Protein AF-A0A7S2G375-F1 (afdb_monomer_lite)

Se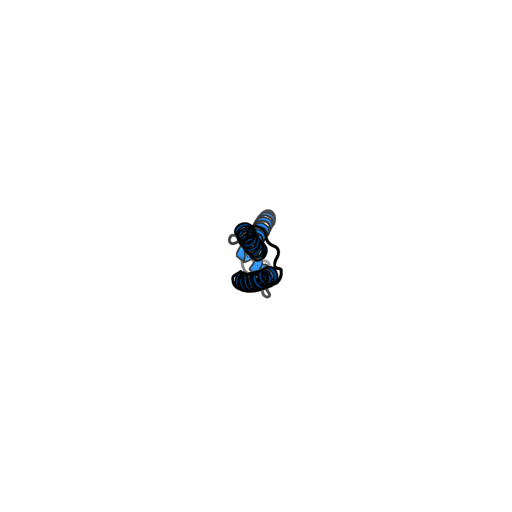quence (113 aa):
ANLIGYVGMSVAAICFTAKMINDFAVKEGDKDLKKIMYNILYAIGILAVAIPEGLPLALTISLAFSSNKLSAHSNLVKTLASCETMGSATTICTDKTGTLTANRMTVRGAYVA

InterPro domains:
  IPR001757 P-type ATPase [TIGR01494] (33-112)
  IPR018303 P-type ATPase, phosphorylation site [PS00154] (95-101)
  IPR023298 P-type ATPase, transmembrane domain superfamily [SSF81665] (2-87)
  IPR036412 HAD-like superfamily [SSF56784] (82-109)

Organism: NCBI:txid327968

Structure (mmCIF, N/CA/C/O backbone):
data_AF-A0A7S2G375-F1
#
_entry.id   AF-A0A7S2G375-F1
#
loop_
_atom_site.group_PDB
_atom_site.id
_atom_site.type_symbol
_atom_site.label_atom_id
_atom_site.label_alt_id
_atom_site.label_comp_id
_atom_site.label_asym_id
_atom_site.label_entity_id
_atom_site.label_seq_id
_atom_site.pdbx_PDB_ins_code
_atom_site.Cartn_x
_atom_site.Cartn_y
_atom_site.Cartn_z
_atom_site.occupancy
_atom_site.B_iso_or_equiv
_atom_site.auth_seq_id
_atom_site.auth_comp_id
_atom_site.auth_asym_id
_atom_site.auth_atom_id
_atom_site.pdbx_PDB_model_num
ATOM 1 N N . ALA A 1 1 ? 7.271 -3.394 -9.387 1.00 64.75 1 ALA A N 1
ATOM 2 C CA . ALA A 1 1 ? 8.309 -2.492 -9.931 1.00 64.75 1 ALA A CA 1
ATOM 3 C C . ALA A 1 1 ? 9.317 -3.241 -10.804 1.00 64.75 1 ALA A C 1
ATOM 5 O O . ALA A 1 1 ? 9.413 -2.927 -11.981 1.00 64.75 1 ALA A O 1
ATOM 6 N N . ASN A 1 2 ? 9.987 -4.276 -10.282 1.00 76.06 2 ASN A N 1
ATOM 7 C CA . ASN A 1 2 ? 11.077 -4.970 -10.989 1.00 76.06 2 ASN A CA 1
ATOM 8 C C . ASN A 1 2 ? 10.698 -5.502 -12.383 1.00 76.06 2 ASN A C 1
ATOM 10 O O . ASN A 1 2 ? 11.458 -5.304 -13.321 1.00 76.06 2 ASN A O 1
ATOM 14 N N . LEU A 1 3 ? 9.511 -6.100 -12.552 1.00 81.94 3 LEU A N 1
ATOM 15 C CA . LEU A 1 3 ? 9.057 -6.593 -13.862 1.00 81.94 3 LEU A CA 1
ATOM 16 C C . LEU A 1 3 ? 8.901 -5.465 -14.899 1.00 81.94 3 LEU A C 1
ATOM 18 O O . LEU A 1 3 ? 9.350 -5.613 -16.029 1.00 81.94 3 LEU A O 1
ATOM 22 N N . ILE A 1 4 ? 8.321 -4.327 -14.502 1.00 84.44 4 ILE A N 1
ATOM 23 C CA . ILE A 1 4 ? 8.155 -3.151 -15.374 1.00 84.44 4 ILE A CA 1
ATOM 24 C C . ILE A 1 4 ? 9.530 -2.591 -15.760 1.00 84.44 4 ILE A C 1
ATOM 26 O O . ILE A 1 4 ? 9.757 -2.283 -16.925 1.00 84.44 4 ILE A O 1
ATOM 30 N N . GLY A 1 5 ? 10.469 -2.547 -14.808 1.00 83.31 5 GLY A N 1
ATOM 31 C CA . GLY A 1 5 ? 11.850 -2.133 -15.060 1.00 83.31 5 GLY A CA 1
ATOM 32 C C . GLY A 1 5 ? 12.584 -3.052 -16.041 1.00 83.31 5 GLY A C 1
ATOM 33 O O . GLY A 1 5 ? 13.201 -2.561 -16.982 1.00 83.31 5 GLY A O 1
ATOM 34 N N . TYR A 1 6 ? 12.476 -4.376 -15.887 1.00 85.31 6 TYR A N 1
ATOM 35 C CA . TYR A 1 6 ? 13.084 -5.336 -16.820 1.00 85.31 6 TYR A CA 1
ATOM 36 C C . TYR A 1 6 ? 12.495 -5.231 -18.231 1.00 85.31 6 TYR A C 1
ATOM 38 O O . TYR A 1 6 ? 13.244 -5.225 -19.210 1.00 85.31 6 TYR A O 1
ATOM 46 N N . VAL A 1 7 ? 11.170 -5.095 -18.345 1.00 87.88 7 VAL A N 1
ATOM 47 C CA . VAL A 1 7 ? 10.503 -4.887 -19.637 1.00 87.88 7 VAL A CA 1
ATOM 48 C C . VAL A 1 7 ? 10.954 -3.563 -20.260 1.00 87.88 7 VAL A C 1
ATOM 50 O O . VAL A 1 7 ? 11.385 -3.553 -21.411 1.00 87.88 7 VAL A O 1
ATOM 53 N N . GLY A 1 8 ? 10.962 -2.471 -19.493 1.00 85.75 8 GLY A N 1
ATOM 54 C CA . GLY A 1 8 ? 11.435 -1.162 -19.945 1.00 85.75 8 GLY A CA 1
ATOM 55 C C . GLY A 1 8 ? 12.881 -1.183 -20.442 1.00 85.75 8 GLY A C 1
ATOM 56 O O . GLY A 1 8 ? 13.174 -0.660 -21.515 1.00 85.75 8 GLY A O 1
ATOM 57 N N . MET A 1 9 ? 13.769 -1.865 -19.715 1.00 85.06 9 MET A N 1
ATOM 58 C CA . MET A 1 9 ? 15.172 -2.044 -20.096 1.00 85.06 9 MET A CA 1
ATOM 59 C C . MET A 1 9 ? 15.311 -2.821 -21.412 1.00 85.06 9 MET A C 1
ATOM 61 O O . MET A 1 9 ? 16.081 -2.427 -22.288 1.00 85.06 9 MET A O 1
ATOM 65 N N . SER A 1 10 ? 14.545 -3.906 -21.575 1.00 87.94 10 SER A N 1
ATOM 66 C CA . SER A 1 10 ? 14.582 -4.715 -22.798 1.00 87.94 10 SER A CA 1
ATOM 67 C C . SER A 1 10 ? 14.132 -3.918 -24.027 1.00 87.94 10 SER A C 1
ATOM 69 O O . SER A 1 10 ? 14.805 -3.941 -25.057 1.00 87.94 10 SER A O 1
ATOM 71 N N . VAL A 1 11 ? 13.060 -3.130 -23.901 1.00 87.31 11 VAL A N 1
ATOM 72 C CA . VAL A 1 11 ? 12.551 -2.273 -24.980 1.00 87.31 11 VAL A CA 1
ATOM 73 C C . VAL A 1 11 ? 13.545 -1.158 -25.306 1.00 87.31 11 VAL A C 1
ATOM 75 O O . VAL A 1 11 ? 13.835 -0.933 -26.479 1.00 87.31 11 VAL A O 1
ATOM 78 N N . ALA A 1 12 ? 14.135 -0.507 -24.298 1.00 86.44 12 ALA A N 1
ATOM 79 C CA . ALA A 1 12 ? 15.141 0.534 -24.508 1.00 86.44 12 ALA A CA 1
ATOM 80 C C . ALA A 1 12 ? 16.375 0.006 -25.266 1.00 86.44 12 ALA A C 1
ATOM 82 O O . ALA A 1 12 ? 16.844 0.656 -26.202 1.00 86.44 12 ALA A O 1
ATOM 83 N N . ALA A 1 13 ? 16.861 -1.194 -24.926 1.00 86.56 13 ALA A N 1
ATOM 84 C CA . ALA A 1 13 ? 17.986 -1.831 -25.612 1.00 86.56 13 ALA A CA 1
ATOM 85 C C . ALA A 1 13 ? 17.656 -2.203 -27.069 1.00 86.56 13 ALA A C 1
ATOM 87 O O . ALA A 1 13 ? 18.471 -1.980 -27.970 1.00 86.56 13 ALA A O 1
ATOM 88 N N . ILE A 1 14 ? 16.449 -2.715 -27.328 1.00 89.94 14 ILE A N 1
ATOM 89 C CA . ILE A 1 14 ? 15.979 -3.025 -28.687 1.00 89.94 14 ILE A CA 1
ATOM 90 C C . ILE A 1 14 ? 15.851 -1.737 -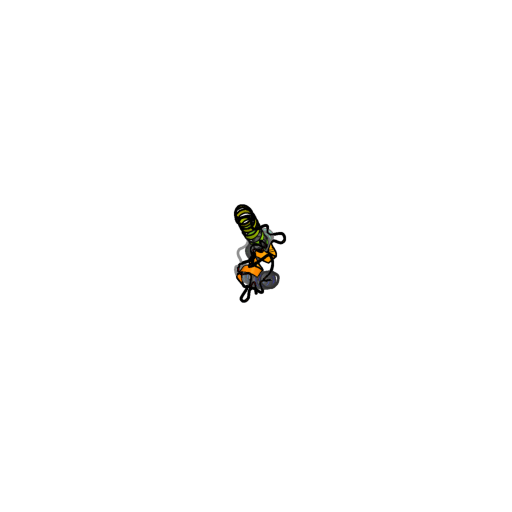29.516 1.00 89.94 14 ILE A C 1
ATOM 92 O O . ILE A 1 14 ? 16.318 -1.683 -30.652 1.00 89.94 14 ILE A O 1
ATOM 96 N N . CYS A 1 15 ? 15.287 -0.666 -28.954 1.00 86.38 15 CYS A N 1
ATOM 97 C CA . CYS A 1 15 ? 15.157 0.613 -29.652 1.00 86.38 15 CYS A CA 1
ATOM 98 C C . CYS A 1 15 ? 16.516 1.273 -29.926 1.00 86.38 15 CYS A C 1
ATOM 100 O O . CYS A 1 15 ? 16.722 1.806 -31.016 1.00 86.38 15 CYS A O 1
ATOM 102 N N . PHE A 1 16 ? 17.456 1.212 -28.977 1.00 85.88 16 PHE A N 1
ATOM 103 C CA . PHE A 1 16 ? 18.811 1.739 -29.155 1.00 85.88 16 PHE A CA 1
ATOM 104 C C . PHE A 1 16 ? 19.579 0.987 -30.248 1.00 85.88 16 PHE A C 1
ATOM 106 O O . PHE A 1 16 ? 20.172 1.612 -31.126 1.00 85.88 16 PHE A O 1
ATOM 113 N N . THR A 1 17 ? 19.525 -0.348 -30.244 1.00 85.81 17 THR A N 1
ATOM 114 C CA . THR A 1 17 ? 20.185 -1.174 -31.268 1.00 85.81 17 THR A CA 1
ATOM 115 C C . THR A 1 17 ? 19.558 -0.974 -32.648 1.00 85.81 17 THR A C 1
ATOM 117 O O . THR A 1 17 ? 20.284 -0.782 -33.621 1.00 85.81 17 THR A O 1
ATOM 120 N N . ALA A 1 18 ? 18.227 -0.901 -32.748 1.00 87.06 18 ALA A N 1
ATOM 121 C CA . ALA A 1 18 ? 17.538 -0.586 -34.000 1.00 87.06 18 ALA A CA 1
ATOM 122 C C . ALA A 1 18 ? 17.899 0.811 -34.537 1.00 87.06 18 ALA A C 1
ATOM 124 O O . ALA A 1 18 ? 18.076 0.984 -35.746 1.00 87.06 18 ALA A O 1
ATOM 125 N N . LYS A 1 19 ? 18.045 1.813 -33.660 1.00 84.25 19 LYS A N 1
ATOM 126 C CA . LYS A 1 19 ? 18.496 3.159 -34.044 1.00 84.25 19 LYS A CA 1
ATOM 127 C C . LYS A 1 19 ? 19.953 3.181 -34.494 1.00 84.25 19 LYS A C 1
ATOM 129 O O . LYS A 1 19 ? 20.236 3.781 -35.522 1.00 84.25 19 LYS A O 1
ATOM 134 N N . MET A 1 20 ? 20.841 2.469 -33.802 1.00 81.81 20 MET A N 1
ATOM 135 C CA . MET A 1 20 ? 22.241 2.313 -34.215 1.00 81.81 20 MET A CA 1
ATOM 136 C C . MET A 1 20 ? 22.372 1.674 -35.602 1.00 81.81 20 MET A C 1
ATOM 138 O O . MET A 1 20 ? 23.160 2.146 -36.416 1.00 81.81 20 MET A O 1
ATOM 142 N N . ILE A 1 21 ? 21.584 0.633 -35.897 1.00 85.31 21 ILE A N 1
ATOM 143 C CA . ILE A 1 21 ? 21.602 -0.037 -37.208 1.00 85.31 21 ILE A CA 1
ATOM 144 C C . ILE A 1 21 ? 21.100 0.903 -38.314 1.00 85.31 21 ILE A C 1
ATOM 146 O O . ILE A 1 21 ? 21.722 0.985 -39.373 1.00 85.31 21 ILE A O 1
ATOM 150 N N . ASN A 1 22 ? 20.011 1.641 -38.074 1.00 81.62 22 ASN A N 1
ATOM 151 C CA . ASN A 1 22 ? 19.486 2.609 -39.044 1.00 81.62 22 ASN A CA 1
ATOM 152 C C . ASN A 1 22 ? 20.458 3.772 -39.293 1.00 81.62 22 ASN A C 1
ATOM 154 O O . ASN A 1 22 ? 20.663 4.154 -40.443 1.00 81.62 22 ASN A O 1
ATOM 158 N N . ASP A 1 23 ? 21.099 4.293 -38.248 1.00 76.12 23 ASP A N 1
ATOM 159 C CA . ASP A 1 23 ? 22.082 5.374 -38.377 1.00 76.12 23 ASP A CA 1
ATOM 160 C C . ASP A 1 23 ? 23.353 4.927 -39.115 1.00 76.12 23 ASP A C 1
ATOM 162 O O . ASP A 1 23 ? 23.975 5.734 -39.801 1.00 76.12 23 ASP A O 1
ATOM 166 N N . PHE A 1 24 ? 23.730 3.646 -39.022 1.00 73.88 24 PHE A N 1
ATOM 167 C CA . PHE A 1 24 ? 24.850 3.091 -39.789 1.00 73.88 24 PHE A CA 1
ATOM 168 C C . PHE A 1 24 ? 24.486 2.837 -41.264 1.00 73.88 24 PHE A C 1
ATOM 170 O O . PHE A 1 24 ? 25.342 2.943 -42.144 1.00 73.88 24 PHE A O 1
ATOM 177 N N . ALA A 1 25 ? 23.216 2.520 -41.550 1.00 75.94 25 ALA A N 1
ATOM 178 C CA . ALA A 1 25 ? 22.703 2.331 -42.908 1.00 75.94 25 ALA A CA 1
ATOM 179 C C . ALA A 1 25 ? 22.500 3.663 -43.659 1.00 75.94 25 ALA A C 1
ATOM 181 O O . ALA A 1 25 ? 22.727 3.732 -44.869 1.00 75.94 25 ALA A O 1
ATOM 182 N N . VAL A 1 26 ? 22.117 4.732 -42.953 1.00 72.56 26 VAL A N 1
ATOM 183 C CA . VAL A 1 26 ? 21.951 6.084 -43.507 1.00 72.56 26 VAL A CA 1
ATOM 184 C C . VAL A 1 26 ? 23.279 6.847 -43.405 1.00 72.56 26 VAL A C 1
ATOM 186 O O . VAL A 1 26 ? 23.554 7.554 -42.435 1.00 72.56 26 VAL A O 1
ATOM 189 N N . LYS A 1 27 ? 24.133 6.707 -44.428 1.00 63.28 27 LYS A N 1
ATOM 190 C CA . LYS A 1 27 ? 25.383 7.479 -44.568 1.00 63.28 27 LYS A CA 1
ATOM 191 C C . LYS A 1 27 ? 25.097 8.962 -44.842 1.00 63.28 27 LYS A C 1
ATOM 193 O O . LYS A 1 27 ? 25.184 9.419 -45.976 1.00 63.28 27 LYS A O 1
ATOM 198 N N . GLU A 1 28 ? 24.819 9.728 -43.794 1.00 61.97 28 GLU A N 1
ATOM 199 C CA . GLU A 1 28 ? 24.925 11.191 -43.824 1.00 61.97 28 GLU A CA 1
ATOM 200 C C . GLU A 1 28 ? 26.164 11.634 -43.046 1.00 61.97 28 GLU A C 1
ATOM 202 O O . GLU A 1 28 ? 26.257 11.448 -41.827 1.00 61.97 28 GLU A O 1
ATOM 207 N N . GLY A 1 29 ? 27.130 12.195 -43.774 1.00 63.94 29 GLY A N 1
ATOM 208 C CA . GLY A 1 29 ? 28.343 12.767 -43.210 1.00 63.94 29 GLY A CA 1
ATOM 209 C C . GLY A 1 29 ? 28.060 14.102 -42.534 1.00 63.94 29 GLY A C 1
ATOM 210 O O . GLY A 1 29 ? 27.926 15.103 -43.223 1.00 63.94 29 GLY A O 1
ATOM 211 N N . ASP A 1 30 ? 28.001 14.100 -41.201 1.00 58.72 30 ASP A N 1
ATOM 212 C CA . ASP A 1 30 ? 28.644 15.100 -40.337 1.00 58.72 30 ASP A CA 1
ATOM 213 C C . ASP A 1 30 ? 28.619 14.615 -38.865 1.00 58.72 30 ASP A C 1
ATOM 215 O O . ASP A 1 30 ? 27.586 14.191 -38.343 1.00 58.72 30 ASP A O 1
ATOM 219 N N . LYS A 1 31 ? 29.788 14.679 -38.210 1.00 63.84 31 LYS A N 1
ATOM 220 C CA . LYS A 1 31 ? 30.109 14.439 -36.780 1.00 63.84 31 LYS A CA 1
ATOM 221 C C . LYS A 1 31 ? 29.435 13.239 -36.088 1.00 63.84 31 LYS A C 1
ATOM 223 O O . LYS A 1 31 ? 28.541 13.411 -35.254 1.00 63.84 31 LYS A O 1
ATOM 228 N N . ASP A 1 32 ? 30.014 12.053 -36.283 1.00 71.81 32 ASP A N 1
ATOM 229 C CA . ASP A 1 32 ? 29.675 10.787 -35.599 1.00 71.81 32 ASP A CA 1
ATOM 230 C C . ASP A 1 32 ? 29.511 10.922 -34.070 1.00 71.81 32 ASP A C 1
ATOM 232 O O . ASP A 1 32 ? 28.602 10.342 -33.475 1.00 71.81 32 ASP A O 1
ATOM 236 N N . LEU A 1 33 ? 30.320 11.771 -33.424 1.00 76.31 33 LEU A N 1
ATOM 237 C CA . LEU A 1 33 ? 30.236 12.059 -31.984 1.00 76.31 33 LEU A CA 1
ATOM 238 C C . LEU A 1 33 ? 28.886 12.649 -31.544 1.00 76.31 33 LEU A C 1
ATOM 240 O O . LEU A 1 33 ? 28.371 12.279 -30.489 1.00 76.31 33 LEU A O 1
ATOM 244 N N . LYS A 1 34 ? 28.289 13.550 -32.337 1.00 81.06 34 LYS A N 1
ATOM 245 C CA . LYS A 1 34 ? 26.995 14.163 -31.991 1.00 81.06 34 LYS A CA 1
ATOM 246 C C . LYS A 1 34 ? 25.849 13.161 -32.124 1.00 81.06 34 LYS A C 1
ATOM 248 O O . LYS A 1 34 ? 24.950 13.168 -31.286 1.00 81.06 34 LYS A O 1
ATOM 253 N N . LYS A 1 35 ? 25.903 12.283 -33.131 1.00 78.12 35 LYS A N 1
ATOM 254 C CA . LYS A 1 35 ? 24.914 11.212 -33.336 1.00 78.12 35 LYS A CA 1
ATOM 255 C C . LYS A 1 35 ? 24.951 10.193 -32.197 1.00 78.12 35 LYS A C 1
ATOM 257 O O . LYS A 1 35 ? 23.911 9.877 -31.627 1.00 78.12 35 LYS A O 1
ATOM 262 N N . ILE A 1 36 ? 26.145 9.756 -31.788 1.00 78.56 36 ILE A N 1
ATOM 263 C CA . ILE A 1 36 ? 26.308 8.834 -30.651 1.00 78.56 36 ILE A CA 1
ATOM 264 C C . ILE A 1 36 ? 25.761 9.459 -29.360 1.00 78.56 36 ILE A C 1
ATOM 266 O O . ILE A 1 36 ? 24.984 8.816 -28.656 1.00 78.56 36 ILE A O 1
ATOM 270 N N . MET A 1 37 ? 26.087 10.726 -29.076 1.00 84.00 37 MET A N 1
ATOM 271 C CA . MET A 1 37 ? 25.522 11.445 -27.925 1.00 84.00 37 MET A CA 1
ATOM 272 C C . MET A 1 37 ? 23.992 11.515 -27.964 1.00 84.00 37 MET A C 1
ATOM 274 O O . MET A 1 37 ? 23.343 11.272 -26.947 1.00 84.00 37 MET A O 1
ATOM 278 N N . TYR A 1 38 ? 23.412 11.837 -29.122 1.00 85.50 38 TYR A N 1
ATOM 279 C CA . TYR A 1 38 ? 21.962 11.938 -29.274 1.00 85.50 38 TYR A CA 1
ATOM 280 C C . TYR A 1 38 ? 21.268 10.588 -29.053 1.00 85.50 38 TYR A C 1
ATOM 282 O O . TYR A 1 38 ? 20.255 10.515 -28.360 1.00 85.50 38 TYR A O 1
ATOM 290 N N . ASN A 1 39 ? 21.851 9.504 -29.563 1.00 82.69 39 ASN A N 1
ATOM 291 C CA . ASN A 1 39 ? 21.309 8.159 -29.394 1.00 82.69 39 ASN A CA 1
ATOM 292 C C . ASN A 1 39 ? 21.395 7.666 -27.944 1.00 82.69 39 ASN A C 1
ATOM 294 O O . ASN A 1 39 ? 20.463 7.021 -27.463 1.00 82.69 39 ASN A O 1
ATOM 298 N N . ILE A 1 40 ? 22.462 8.017 -27.219 1.00 83.31 40 ILE A N 1
ATOM 299 C CA . ILE A 1 40 ? 22.565 7.753 -25.776 1.00 83.31 40 ILE A CA 1
ATOM 300 C C . ILE A 1 40 ? 21.495 8.541 -25.012 1.00 83.31 40 ILE A C 1
ATOM 302 O O . ILE A 1 40 ? 20.795 7.969 -24.177 1.00 83.31 40 ILE A O 1
ATOM 306 N N . LEU A 1 41 ? 21.315 9.830 -25.320 1.00 89.12 41 LEU A N 1
ATOM 307 C CA . LEU A 1 41 ? 20.288 10.659 -24.684 1.00 89.12 41 LEU A CA 1
ATOM 308 C C . LEU A 1 41 ? 18.877 10.103 -24.928 1.00 89.12 41 LEU A C 1
ATOM 310 O O . LEU A 1 41 ? 18.059 10.065 -24.011 1.00 89.12 41 LEU A O 1
ATOM 314 N N . TYR A 1 42 ? 18.608 9.623 -26.142 1.00 86.69 42 TYR A N 1
ATOM 315 C CA . TYR A 1 42 ? 17.340 8.992 -26.497 1.00 86.69 42 TYR A CA 1
ATOM 316 C C . TYR A 1 42 ? 17.085 7.709 -25.691 1.00 86.69 42 TYR A C 1
ATOM 318 O O . TYR A 1 42 ? 15.999 7.534 -25.138 1.00 86.69 42 TYR A O 1
ATOM 326 N N . ALA A 1 43 ? 18.093 6.839 -25.556 1.00 83.69 43 ALA A N 1
ATOM 327 C CA . ALA A 1 43 ? 17.990 5.623 -24.748 1.00 83.69 43 ALA A CA 1
ATOM 328 C C . ALA A 1 43 ? 17.737 5.927 -23.262 1.00 83.69 43 ALA A C 1
ATOM 330 O O . ALA A 1 43 ? 16.869 5.304 -22.649 1.00 83.69 43 ALA A O 1
ATOM 331 N N . ILE A 1 44 ? 18.437 6.921 -22.700 1.00 87.19 44 ILE A N 1
ATOM 332 C CA . ILE A 1 44 ? 18.211 7.388 -21.323 1.00 87.19 44 ILE A CA 1
ATOM 333 C C . ILE A 1 44 ? 16.788 7.946 -21.168 1.00 87.19 44 ILE A C 1
ATOM 335 O O . ILE A 1 44 ? 16.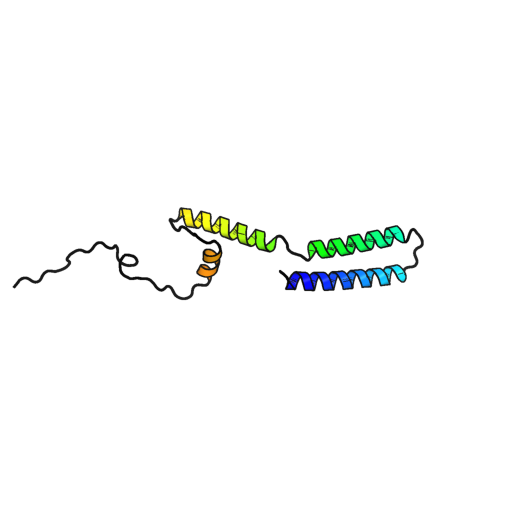129 7.673 -20.167 1.00 87.19 44 ILE A O 1
ATOM 339 N N . GLY A 1 45 ? 16.284 8.678 -22.167 1.00 88.00 45 GLY A N 1
ATOM 340 C CA . GLY A 1 45 ? 14.918 9.203 -22.174 1.00 88.00 45 GLY A CA 1
ATOM 341 C C . GLY A 1 45 ? 13.852 8.105 -22.117 1.00 88.00 45 GLY A C 1
ATOM 342 O O . GLY A 1 45 ? 12.925 8.196 -21.315 1.00 88.00 45 GLY A O 1
ATOM 343 N N . ILE A 1 46 ? 14.004 7.036 -22.908 1.00 84.44 46 ILE A N 1
ATOM 344 C CA . ILE A 1 46 ? 13.094 5.877 -22.863 1.00 84.44 46 ILE A CA 1
ATOM 345 C C . ILE A 1 46 ? 13.143 5.208 -21.487 1.00 84.44 46 ILE A C 1
ATOM 347 O O . ILE A 1 46 ? 12.097 4.899 -20.918 1.00 84.44 46 ILE A O 1
ATOM 351 N N . LEU A 1 47 ? 14.345 5.012 -20.939 1.00 83.50 47 LEU A N 1
ATOM 352 C CA . LEU A 1 47 ? 14.526 4.393 -19.628 1.00 83.50 47 LEU A CA 1
ATOM 353 C C . LEU A 1 47 ? 13.813 5.190 -18.522 1.00 83.50 47 LEU A C 1
ATOM 355 O O . LEU A 1 47 ? 13.116 4.602 -17.697 1.00 83.50 47 LEU A O 1
ATOM 359 N N . ALA A 1 48 ? 13.941 6.520 -18.538 1.00 84.50 48 ALA A N 1
ATOM 360 C CA . ALA A 1 48 ? 13.327 7.407 -17.552 1.00 84.50 48 ALA A CA 1
ATOM 361 C C . ALA A 1 48 ? 11.789 7.388 -17.598 1.00 84.50 48 ALA A C 1
ATOM 363 O O . ALA A 1 48 ? 11.146 7.484 -16.557 1.00 84.50 48 ALA A O 1
ATOM 364 N N . VAL A 1 49 ? 11.189 7.241 -18.784 1.00 82.81 49 VAL A N 1
ATOM 365 C CA . VAL A 1 49 ? 9.725 7.129 -18.935 1.00 82.81 49 VAL A CA 1
ATOM 366 C C . VAL A 1 49 ? 9.221 5.733 -18.551 1.00 82.81 49 VAL A C 1
ATOM 368 O O . VAL A 1 49 ? 8.107 5.593 -18.049 1.00 82.81 49 VAL A O 1
ATOM 371 N N . ALA A 1 50 ? 10.024 4.693 -18.782 1.00 81.00 50 ALA A N 1
ATOM 372 C CA . ALA A 1 50 ? 9.612 3.309 -18.574 1.00 81.00 50 ALA A CA 1
ATOM 373 C C . ALA A 1 50 ? 9.577 2.878 -17.099 1.00 81.00 50 ALA A C 1
ATOM 375 O O . ALA A 1 50 ? 8.867 1.926 -16.772 1.00 81.00 50 ALA A O 1
ATOM 376 N N . ILE A 1 51 ? 10.326 3.538 -16.208 1.00 81.25 51 ILE A N 1
ATOM 377 C CA . ILE A 1 51 ? 10.353 3.207 -14.778 1.00 81.25 51 ILE A CA 1
ATOM 378 C C . ILE A 1 51 ? 9.400 4.145 -14.021 1.00 81.25 51 ILE A C 1
ATOM 380 O O . ILE A 1 51 ? 9.701 5.326 -13.846 1.00 81.25 51 ILE A O 1
ATOM 384 N N . PRO A 1 52 ? 8.243 3.654 -13.538 1.00 78.25 52 PRO A N 1
ATOM 385 C CA . PRO A 1 52 ? 7.284 4.488 -12.830 1.00 78.25 52 PRO A CA 1
ATOM 386 C C . PRO A 1 52 ? 7.701 4.659 -11.362 1.00 78.25 52 PRO A C 1
ATOM 388 O O . PRO A 1 52 ? 7.113 4.061 -10.460 1.00 78.25 52 PRO A O 1
ATOM 391 N N . GLU A 1 53 ? 8.693 5.514 -11.113 1.00 81.75 53 GLU A N 1
ATOM 392 C CA . GLU A 1 53 ? 9.158 5.877 -9.759 1.00 81.75 53 GLU A CA 1
ATOM 393 C C . GLU A 1 53 ? 8.047 6.525 -8.906 1.00 81.75 53 GLU A C 1
ATOM 395 O O . GLU A 1 53 ? 8.065 6.487 -7.676 1.00 81.75 53 GLU A O 1
ATOM 400 N N . GLY A 1 54 ? 7.020 7.082 -9.557 1.00 84.25 54 GLY A N 1
ATOM 401 C CA . GLY A 1 54 ? 5.857 7.682 -8.900 1.00 84.25 54 GLY A CA 1
ATOM 402 C C . GLY A 1 54 ? 4.812 6.686 -8.383 1.00 84.25 54 GLY A C 1
ATOM 403 O O . GLY A 1 54 ? 3.948 7.076 -7.601 1.00 84.25 54 GLY A O 1
ATOM 404 N N . LEU A 1 55 ? 4.864 5.410 -8.782 1.00 87.12 55 LEU A N 1
ATOM 405 C CA . LEU A 1 55 ? 3.855 4.414 -8.400 1.00 87.12 55 LEU A CA 1
ATOM 406 C C . LEU A 1 55 ? 3.770 4.175 -6.873 1.00 87.12 55 LEU A C 1
ATOM 408 O O . LEU A 1 55 ? 2.667 4.268 -6.328 1.00 87.12 55 LEU A O 1
ATOM 412 N N . PRO A 1 56 ? 4.879 3.916 -6.143 1.00 86.94 56 PRO A N 1
ATOM 413 C CA . PRO A 1 56 ? 4.815 3.750 -4.686 1.00 86.94 56 PRO A CA 1
ATOM 414 C C . PRO A 1 56 ? 4.417 5.043 -3.954 1.00 86.94 56 PRO A C 1
ATOM 416 O O . PRO A 1 56 ? 3.747 4.993 -2.918 1.00 86.94 56 PRO A O 1
ATOM 419 N N . LEU A 1 57 ? 4.777 6.207 -4.507 1.00 91.75 57 LEU A N 1
ATOM 420 C CA . LEU A 1 57 ? 4.404 7.513 -3.961 1.00 91.75 57 LEU A CA 1
ATOM 421 C C . LEU A 1 57 ? 2.896 7.755 -4.070 1.00 91.75 57 LEU A C 1
ATOM 423 O O . LEU A 1 57 ? 2.261 8.106 -3.078 1.00 91.75 57 LEU A O 1
ATOM 427 N N . ALA A 1 58 ? 2.310 7.508 -5.244 1.00 92.38 58 ALA A N 1
ATOM 428 C CA . ALA A 1 58 ? 0.876 7.652 -5.474 1.00 92.38 58 ALA A CA 1
ATOM 429 C C . ALA A 1 58 ? 0.044 6.782 -4.516 1.00 92.38 58 ALA A C 1
ATOM 431 O O . ALA A 1 58 ? -0.920 7.271 -3.923 1.00 92.38 58 ALA A O 1
ATOM 432 N N . LEU A 1 59 ? 0.450 5.523 -4.304 1.00 93.00 59 LEU A N 1
ATOM 433 C CA . LEU A 1 59 ? -0.206 4.632 -3.340 1.00 93.00 59 LEU A CA 1
ATOM 434 C C . LEU A 1 59 ? -0.133 5.183 -1.913 1.00 93.00 59 LEU A C 1
ATOM 436 O O . LEU A 1 59 ? -1.152 5.268 -1.230 1.00 93.00 59 LEU A O 1
ATOM 440 N N . THR A 1 60 ? 1.048 5.621 -1.478 1.00 93.88 60 THR A N 1
ATOM 441 C CA . THR A 1 60 ? 1.243 6.141 -0.116 1.00 93.88 60 THR A CA 1
ATOM 442 C C . THR A 1 60 ? 0.423 7.408 0.131 1.00 93.88 60 THR A C 1
ATOM 444 O O . THR A 1 60 ? -0.207 7.533 1.179 1.00 93.88 60 THR A O 1
ATOM 447 N N . ILE A 1 61 ? 0.373 8.325 -0.840 1.00 95.19 61 ILE A N 1
ATOM 448 C CA . ILE A 1 61 ? -0.420 9.562 -0.752 1.00 95.19 61 ILE A CA 1
ATOM 449 C C . ILE A 1 61 ? -1.914 9.237 -0.658 1.00 95.19 61 ILE A C 1
ATOM 451 O O . ILE A 1 61 ? -2.613 9.788 0.195 1.00 95.19 61 ILE A O 1
ATOM 455 N N . SER A 1 62 ? -2.399 8.311 -1.489 1.00 94.62 62 SER A N 1
ATOM 456 C CA . SER A 1 62 ? -3.797 7.870 -1.467 1.00 94.62 62 SER A CA 1
ATOM 457 C C . SER A 1 62 ? -4.185 7.246 -0.118 1.00 94.62 62 SER A C 1
ATOM 459 O O . SER A 1 62 ? -5.219 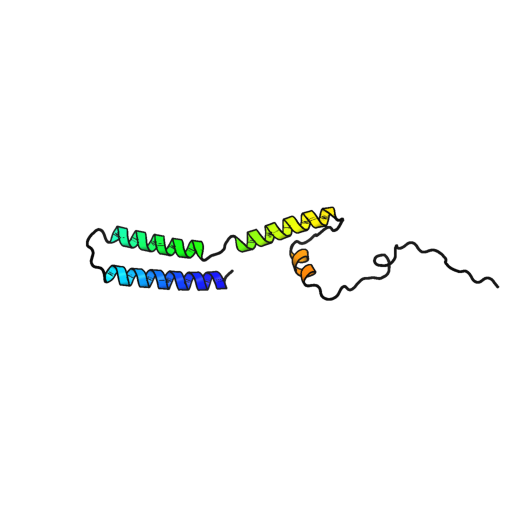7.592 0.468 1.00 94.62 62 SER A O 1
ATOM 461 N N . LEU A 1 63 ? -3.325 6.380 0.431 1.00 94.88 63 LEU A N 1
ATOM 462 C CA . LEU A 1 63 ? -3.542 5.752 1.736 1.00 94.88 63 LEU A CA 1
ATOM 463 C C . LEU A 1 63 ? -3.475 6.768 2.881 1.00 94.88 63 LEU A C 1
ATOM 465 O O . LEU A 1 63 ? -4.310 6.719 3.784 1.00 94.88 63 LEU A O 1
ATOM 469 N N . ALA A 1 64 ? -2.535 7.714 2.841 1.00 94.50 64 ALA A N 1
ATOM 470 C CA . ALA A 1 64 ? -2.414 8.769 3.846 1.00 94.50 64 ALA A CA 1
ATOM 471 C C . ALA A 1 64 ? -3.647 9.685 3.859 1.00 94.50 64 ALA A C 1
ATOM 473 O O . ALA A 1 64 ? -4.189 9.993 4.923 1.00 94.50 64 ALA A O 1
ATOM 474 N N . PHE A 1 65 ? -4.142 10.071 2.681 1.00 94.56 65 PHE A N 1
ATOM 475 C CA . PHE A 1 65 ? -5.382 10.834 2.553 1.00 94.56 65 PHE A CA 1
ATOM 476 C C . PHE A 1 65 ? -6.584 10.062 3.118 1.00 94.56 65 PHE A C 1
ATOM 478 O O . PHE A 1 65 ? -7.355 10.598 3.917 1.00 94.56 65 PHE A O 1
ATOM 485 N N . SER A 1 66 ? -6.705 8.779 2.770 1.00 93.62 66 SER A N 1
ATOM 486 C CA . SER A 1 66 ? -7.776 7.907 3.265 1.00 93.62 66 SER A CA 1
ATOM 487 C C . SER A 1 66 ? -7.718 7.725 4.786 1.00 93.62 66 SER A C 1
ATOM 489 O O . SER A 1 66 ? -8.744 7.819 5.456 1.00 93.62 66 SER A O 1
ATOM 491 N N . SER A 1 67 ? -6.521 7.547 5.350 1.00 94.44 67 SER A N 1
ATOM 492 C CA . SER A 1 67 ? -6.292 7.445 6.797 1.00 94.44 67 SER A CA 1
ATOM 493 C C . SER A 1 67 ? -6.725 8.712 7.540 1.00 94.44 67 SER A C 1
ATOM 495 O O . SER A 1 67 ? -7.383 8.627 8.577 1.00 94.44 67 SER A O 1
ATOM 497 N N . ASN A 1 68 ? -6.411 9.895 7.001 1.00 94.00 68 ASN A N 1
ATOM 498 C CA . ASN A 1 68 ? -6.854 11.167 7.581 1.00 94.00 68 ASN A CA 1
ATOM 499 C C . ASN A 1 68 ? -8.382 11.299 7.569 1.00 94.00 68 ASN A C 1
ATOM 501 O O . ASN A 1 68 ? -8.977 11.705 8.567 1.00 94.00 68 ASN A O 1
ATOM 505 N N . LYS A 1 69 ? -9.032 10.900 6.470 1.00 95.06 69 LYS A N 1
ATOM 506 C CA . LYS A 1 69 ? -10.497 10.905 6.369 1.00 95.06 69 LYS A CA 1
ATOM 507 C C . LYS A 1 69 ? -11.149 9.930 7.357 1.00 95.06 69 LYS A C 1
ATOM 509 O O . LYS A 1 69 ? -12.145 10.278 7.979 1.00 95.06 69 LYS A O 1
ATOM 514 N N . LEU A 1 70 ? -10.588 8.733 7.533 1.00 95.88 70 LEU A N 1
ATOM 515 C CA . LEU A 1 70 ? -11.085 7.740 8.495 1.00 95.88 70 LEU A CA 1
ATOM 516 C C . LEU A 1 70 ? -10.946 8.217 9.948 1.00 95.88 70 LEU A C 1
ATOM 518 O O . LEU A 1 70 ? -11.860 8.011 10.747 1.00 95.88 70 LEU A O 1
ATOM 522 N N . SER A 1 71 ? -9.864 8.933 10.265 1.00 95.00 71 SER A N 1
ATOM 523 C CA . SER A 1 71 ? -9.653 9.525 11.592 1.00 95.00 71 SER A CA 1
ATOM 524 C C . SER A 1 71 ? -10.760 10.521 11.966 1.00 95.00 71 SER A C 1
ATOM 526 O O . SER A 1 71 ? -11.263 10.501 13.091 1.00 95.00 71 SER A O 1
ATOM 528 N N . ALA A 1 72 ? -11.236 11.319 11.000 1.00 95.06 72 ALA A N 1
ATOM 529 C CA . ALA A 1 72 ? -12.373 12.224 11.199 1.00 95.06 72 ALA A CA 1
ATOM 530 C C . ALA A 1 72 ? -13.695 11.492 11.521 1.00 95.06 72 ALA A C 1
ATOM 532 O O . ALA A 1 72 ? -14.609 12.092 12.082 1.00 95.06 72 ALA A O 1
ATOM 533 N N . HIS A 1 73 ? -13.791 10.196 11.212 1.00 95.06 73 HIS A N 1
ATOM 534 C CA . HIS A 1 73 ? -14.938 9.333 11.506 1.00 95.06 73 HIS A CA 1
ATOM 535 C C . HIS A 1 73 ? -14.702 8.412 12.717 1.00 95.06 73 HIS A C 1
ATOM 537 O O . HIS A 1 73 ? -15.274 7.327 12.789 1.00 95.06 73 HIS A O 1
ATOM 543 N N . SER A 1 74 ? -13.845 8.820 13.663 1.00 93.56 74 SER A N 1
ATOM 544 C CA . SER A 1 74 ? -13.501 8.039 14.864 1.00 93.56 74 SER A CA 1
ATOM 545 C C . SER A 1 74 ? -12.880 6.664 14.569 1.00 93.56 74 SER A C 1
ATOM 547 O O . SER A 1 74 ? -12.919 5.774 15.416 1.00 93.56 74 SER A O 1
ATOM 549 N N . ASN A 1 75 ? -12.272 6.487 13.392 1.00 92.94 75 ASN A N 1
ATOM 550 C CA . ASN A 1 75 ? -11.540 5.281 13.023 1.00 92.94 75 ASN A CA 1
ATOM 551 C C . ASN A 1 75 ? -10.043 5.595 12.871 1.00 92.94 75 ASN A C 1
ATOM 553 O O . ASN A 1 75 ? -9.595 6.115 11.848 1.00 92.94 75 ASN A O 1
ATOM 557 N N . LEU A 1 76 ? -9.264 5.294 13.912 1.00 94.88 76 LEU A N 1
ATOM 558 C CA . LEU A 1 76 ? -7.824 5.541 13.931 1.00 94.88 76 LEU A CA 1
ATOM 559 C C . LEU A 1 76 ? -7.057 4.392 13.265 1.00 94.88 76 LEU A C 1
ATOM 561 O O . LEU A 1 76 ? -6.866 3.324 13.851 1.00 94.88 76 LEU A O 1
ATOM 565 N N . VAL A 1 77 ? -6.531 4.648 12.070 1.00 94.38 77 VAL A N 1
ATOM 566 C CA . VAL A 1 77 ? -5.668 3.709 11.348 1.00 94.38 77 VAL A CA 1
ATOM 567 C C . VAL A 1 77 ? -4.225 3.850 11.837 1.00 94.38 77 VAL A C 1
ATOM 569 O O . VAL A 1 77 ? -3.603 4.896 11.678 1.00 94.38 77 VAL A O 1
ATOM 572 N N . LYS A 1 78 ? -3.667 2.781 12.417 1.00 93.50 78 LYS A N 1
ATOM 573 C CA . LYS A 1 78 ? -2.273 2.751 12.911 1.00 93.50 78 LYS A CA 1
ATOM 574 C C . LYS A 1 78 ? -1.249 2.346 11.846 1.00 93.50 78 LYS A C 1
ATOM 576 O O . LYS A 1 78 ? -0.067 2.642 11.984 1.00 93.50 78 LYS A O 1
ATOM 581 N N . THR A 1 79 ? -1.689 1.657 10.795 1.00 93.69 79 THR A N 1
ATOM 582 C CA . THR A 1 79 ? -0.830 1.136 9.726 1.00 93.69 79 THR A CA 1
ATOM 583 C C . THR A 1 79 ? -1.519 1.359 8.387 1.00 93.69 79 THR A C 1
ATOM 585 O O . THR A 1 79 ? -2.620 0.859 8.176 1.00 93.69 79 THR A O 1
ATOM 588 N N . LEU A 1 80 ? -0.878 2.095 7.473 1.00 90.94 80 LEU A N 1
ATOM 589 C CA . LEU A 1 80 ? -1.487 2.483 6.191 1.00 90.94 80 LEU A CA 1
ATOM 590 C C . LEU A 1 80 ? -1.880 1.277 5.325 1.00 90.94 80 LEU A C 1
ATOM 592 O O . LEU A 1 80 ? -2.935 1.300 4.698 1.00 90.94 80 LEU A O 1
ATOM 596 N N . ALA A 1 81 ? -1.089 0.201 5.354 1.00 90.50 81 ALA A N 1
ATOM 597 C CA . ALA A 1 81 ? -1.399 -1.040 4.641 1.00 90.50 81 ALA A CA 1
ATOM 598 C C . ALA A 1 81 ? -2.711 -1.698 5.115 1.00 90.50 81 ALA A C 1
ATOM 600 O O . ALA A 1 81 ? -3.371 -2.387 4.343 1.00 90.50 81 ALA A O 1
ATOM 601 N N . SER A 1 82 ? -3.140 -1.458 6.361 1.00 91.56 82 SER A N 1
ATOM 602 C CA . SER A 1 82 ? -4.401 -2.007 6.874 1.00 91.56 82 SER A CA 1
ATOM 603 C C . SER A 1 82 ? -5.621 -1.437 6.152 1.00 91.56 82 SER A C 1
ATOM 605 O O . SER A 1 82 ? -6.611 -2.149 6.012 1.00 91.56 82 SER A O 1
ATOM 607 N N . CYS A 1 83 ? -5.554 -0.193 5.660 1.00 89.75 83 CYS A N 1
ATOM 608 C CA . CYS A 1 83 ? -6.628 0.394 4.853 1.00 89.75 83 CYS A CA 1
ATOM 609 C C . CYS A 1 83 ? -6.853 -0.382 3.554 1.00 89.75 83 CYS A C 1
ATOM 611 O O . CYS A 1 83 ? -7.996 -0.607 3.166 1.00 89.75 83 CYS A O 1
ATOM 613 N N . GLU A 1 84 ? -5.771 -0.794 2.893 1.00 93.00 84 GLU A N 1
ATOM 614 C CA . GLU A 1 84 ? -5.840 -1.563 1.651 1.00 93.00 84 GLU A CA 1
ATOM 615 C C . GLU A 1 84 ? -6.364 -2.979 1.917 1.00 93.00 84 GLU A C 1
ATOM 617 O O . GLU A 1 84 ? -7.340 -3.412 1.303 1.00 93.00 84 GLU A O 1
ATOM 622 N N . THR A 1 85 ? -5.786 -3.668 2.905 1.00 91.88 85 THR A N 1
ATOM 623 C CA . THR A 1 85 ? -6.179 -5.036 3.273 1.00 91.88 85 THR A CA 1
ATOM 624 C C . THR A 1 85 ? -7.643 -5.124 3.701 1.00 91.88 85 THR A C 1
ATOM 626 O O . THR A 1 85 ? -8.347 -6.055 3.314 1.00 91.88 85 THR A O 1
ATOM 629 N N . MET A 1 86 ? -8.137 -4.145 4.465 1.00 91.69 86 MET A N 1
ATOM 630 C CA . MET A 1 86 ? -9.529 -4.115 4.921 1.00 91.69 86 MET A CA 1
ATOM 631 C C . MET A 1 86 ? -10.526 -3.973 3.762 1.00 91.69 86 MET A C 1
ATOM 633 O O . MET A 1 86 ? -11.635 -4.493 3.862 1.00 91.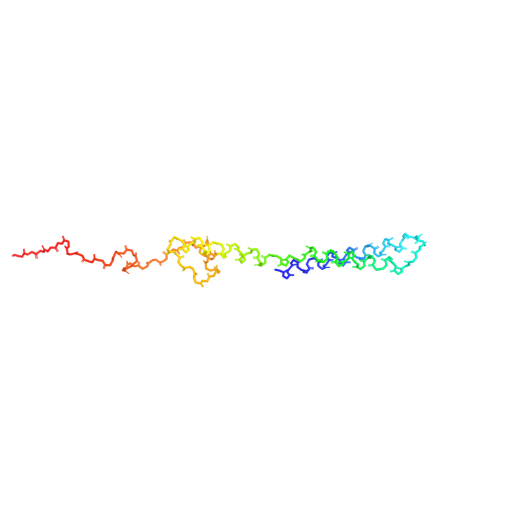69 86 MET A O 1
ATOM 637 N N . GLY A 1 87 ? -10.132 -3.352 2.644 1.00 90.38 87 GLY A N 1
ATOM 638 C CA . GLY A 1 87 ? -10.956 -3.284 1.432 1.00 90.38 87 GLY A CA 1
ATOM 639 C C . GLY A 1 87 ? -11.223 -4.650 0.789 1.00 90.38 87 GLY A C 1
ATOM 640 O O . GLY A 1 87 ? -12.219 -4.809 0.091 1.00 90.38 87 GLY A O 1
ATOM 641 N N . SER A 1 88 ? -10.371 -5.643 1.063 1.00 94.06 88 SER A N 1
ATOM 642 C CA . SER A 1 88 ? -10.511 -7.021 0.568 1.00 94.06 88 SER A CA 1
ATOM 643 C C . SER A 1 88 ? -11.034 -7.998 1.631 1.00 94.06 88 SER A C 1
ATOM 645 O O . SER A 1 88 ? -11.006 -9.211 1.421 1.00 94.06 88 SER A O 1
ATOM 647 N N . ALA A 1 89 ? -11.490 -7.508 2.789 1.00 95.06 89 ALA A N 1
ATOM 648 C CA . ALA A 1 89 ? -11.987 -8.365 3.859 1.00 95.06 89 ALA A CA 1
ATOM 649 C C . ALA A 1 89 ? -13.322 -9.026 3.471 1.00 95.06 89 ALA A C 1
ATOM 651 O O . ALA A 1 89 ? -14.295 -8.351 3.147 1.00 95.06 89 ALA A O 1
ATOM 652 N N . THR A 1 90 ? -13.384 -10.357 3.547 1.00 96.88 90 THR A N 1
ATOM 653 C CA . THR A 1 90 ? -14.590 -11.144 3.227 1.00 96.88 90 THR A CA 1
ATOM 654 C C . THR A 1 90 ? -15.363 -11.597 4.464 1.00 96.88 90 THR A C 1
ATOM 656 O O . THR A 1 90 ? -16.534 -11.952 4.365 1.00 96.88 90 THR A O 1
ATOM 659 N N . THR A 1 91 ? -14.729 -11.621 5.638 1.00 96.38 91 THR A N 1
ATOM 660 C CA . THR A 1 91 ? -15.339 -12.042 6.908 1.00 96.38 91 THR A CA 1
ATOM 661 C C . THR A 1 91 ? -14.867 -11.131 8.033 1.00 96.38 91 THR A C 1
ATOM 663 O O . THR A 1 91 ? -13.675 -10.851 8.147 1.00 96.38 91 THR A O 1
ATOM 666 N N . ILE A 1 92 ? -15.801 -10.689 8.878 1.00 95.75 92 ILE A N 1
ATOM 667 C CA . ILE A 1 92 ? -15.510 -9.886 10.069 1.00 95.75 92 ILE A CA 1
ATOM 668 C C . ILE A 1 92 ? -15.793 -10.745 11.300 1.00 95.75 92 ILE A C 1
ATOM 670 O O . ILE A 1 92 ? -16.945 -10.975 11.661 1.00 95.75 92 ILE A O 1
ATOM 674 N N . CYS A 1 93 ? -14.733 -11.215 11.954 1.00 95.06 93 CYS A N 1
ATOM 675 C CA . CYS A 1 93 ? -14.839 -11.892 13.242 1.00 95.06 93 CYS A CA 1
ATOM 676 C C . CYS A 1 93 ? -14.993 -10.837 14.344 1.00 95.06 93 CYS A C 1
ATOM 678 O O . CYS A 1 93 ? -14.011 -10.221 14.755 1.00 95.06 93 CYS A O 1
ATOM 680 N N . THR A 1 94 ? -16.223 -10.595 14.796 1.00 96.25 94 THR A N 1
ATOM 681 C CA . THR A 1 94 ? -16.507 -9.628 15.867 1.00 96.25 94 THR A CA 1
ATOM 682 C C . THR A 1 94 ? -16.570 -10.324 17.220 1.00 96.25 94 THR A C 1
ATOM 684 O O . THR A 1 94 ? -17.263 -11.335 17.351 1.00 96.25 94 THR A O 1
ATOM 687 N N . ASP A 1 95 ? -15.939 -9.752 18.243 1.00 96.62 95 ASP A N 1
ATOM 688 C CA . ASP A 1 95 ? -16.208 -10.166 19.621 1.00 96.62 95 ASP A CA 1
ATOM 689 C C . ASP A 1 95 ? -17.594 -9.668 20.080 1.00 96.62 95 ASP A C 1
ATOM 691 O O . ASP A 1 95 ? -18.131 -8.691 19.558 1.00 96.62 95 ASP A O 1
ATOM 695 N N . LYS A 1 96 ? -18.216 -10.346 21.047 1.00 95.88 96 LYS A N 1
ATOM 696 C CA . LYS A 1 96 ? -19.559 -9.990 21.527 1.00 95.88 96 LYS A CA 1
ATOM 697 C C . LYS A 1 96 ? -19.505 -8.889 22.581 1.00 95.88 96 LYS A C 1
ATOM 699 O O . LYS A 1 96 ? -20.161 -7.855 22.436 1.00 95.88 96 LYS A O 1
ATOM 704 N N . THR A 1 97 ? -18.788 -9.127 23.673 1.00 93.75 97 THR A N 1
ATOM 705 C CA . THR A 1 97 ? -18.854 -8.270 24.862 1.00 93.75 97 THR A CA 1
ATOM 706 C C . THR A 1 9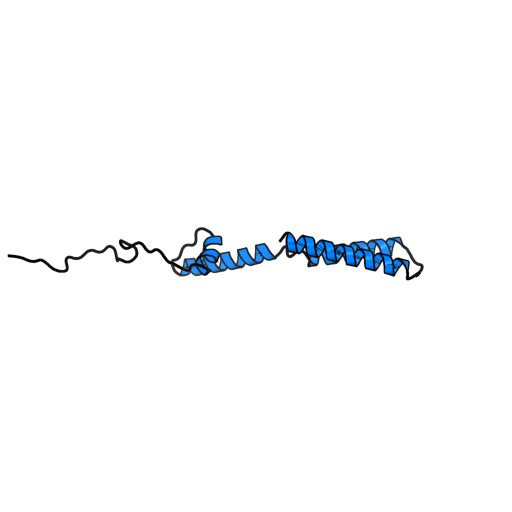7 ? -18.040 -7.001 24.639 1.00 93.75 97 THR A C 1
ATOM 708 O O . THR A 1 97 ? -16.865 -7.065 24.312 1.00 93.75 97 THR A O 1
ATOM 711 N N . GLY A 1 98 ? -18.660 -5.829 24.784 1.00 92.00 98 GLY A N 1
ATOM 712 C CA . GLY A 1 98 ? -17.972 -4.545 24.606 1.00 92.00 98 GLY A CA 1
ATOM 713 C C . GLY A 1 98 ? -17.676 -4.142 23.158 1.00 92.00 98 GLY A C 1
ATOM 714 O O . GLY A 1 98 ? -17.229 -3.020 22.946 1.00 92.00 98 GLY A O 1
ATOM 715 N N . THR A 1 99 ? -17.970 -5.004 22.176 1.00 94.19 99 THR A N 1
ATOM 716 C CA . THR A 1 99 ? -17.965 -4.660 20.742 1.00 94.19 99 THR A CA 1
ATOM 717 C C . THR A 1 99 ? -19.392 -4.623 20.189 1.00 94.19 99 THR A C 1
ATOM 719 O O . THR A 1 99 ? -19.849 -3.572 19.752 1.00 94.19 99 THR A O 1
ATOM 722 N N . LEU A 1 100 ? -20.138 -5.736 20.254 1.00 95.62 100 LEU A N 1
ATOM 723 C CA . LEU A 1 100 ? -21.556 -5.761 19.860 1.00 95.62 100 LEU A CA 1
ATOM 724 C C . LEU A 1 100 ? -22.481 -5.286 20.984 1.00 95.62 100 LEU A C 1
ATOM 726 O O . LEU A 1 100 ? -23.533 -4.701 20.728 1.00 95.62 100 LEU A O 1
ATOM 730 N N . THR A 1 101 ? -22.120 -5.558 22.240 1.00 95.38 101 THR A N 1
ATOM 731 C CA . THR A 1 101 ? -22.878 -5.072 23.396 1.00 95.38 101 THR A CA 1
ATOM 732 C C . THR A 1 101 ? -22.363 -3.706 23.839 1.00 95.38 101 THR A C 1
ATOM 734 O O . THR A 1 101 ? -21.162 -3.460 23.861 1.00 95.38 101 THR A O 1
ATOM 737 N N . ALA A 1 102 ? -23.261 -2.836 24.311 1.00 95.19 102 ALA A N 1
ATOM 738 C CA . ALA A 1 102 ? -22.898 -1.528 24.873 1.00 95.19 102 ALA A CA 1
ATOM 739 C C . ALA A 1 102 ? -22.128 -1.609 26.212 1.00 95.19 102 ALA A C 1
ATOM 741 O O . ALA A 1 102 ? -21.951 -0.593 26.879 1.00 95.19 102 ALA A O 1
ATOM 742 N N . ASN A 1 103 ? -21.756 -2.818 26.652 1.00 94.38 103 ASN A N 1
ATOM 743 C CA . ASN A 1 103 ? -21.156 -3.115 27.954 1.00 94.38 103 ASN A CA 1
ATOM 744 C C . ASN A 1 103 ? -21.878 -2.460 29.154 1.00 94.38 103 ASN A C 1
ATOM 746 O O . ASN A 1 103 ? -21.269 -2.120 30.164 1.00 94.38 103 ASN A O 1
ATOM 750 N N . ARG A 1 104 ? -23.196 -2.258 29.033 1.00 95.56 104 ARG A N 1
ATOM 751 C CA . ARG A 1 104 ? -24.079 -1.724 30.078 1.00 95.56 104 ARG A CA 1
ATOM 752 C C . ARG A 1 104 ? -25.142 -2.764 30.391 1.00 95.56 104 ARG A C 1
ATOM 754 O O . ARG A 1 104 ? -26.184 -2.808 29.738 1.00 95.56 104 ARG A O 1
ATOM 761 N N . MET A 1 105 ? -24.846 -3.643 31.344 1.00 93.94 105 MET A N 1
ATOM 762 C CA . MET A 1 105 ? -25.775 -4.700 31.736 1.00 93.94 105 MET A CA 1
ATOM 763 C C . MET A 1 105 ? -26.876 -4.139 32.633 1.00 93.94 105 MET A C 1
ATOM 765 O O . MET A 1 105 ? -26.604 -3.442 33.607 1.00 93.94 105 MET A O 1
ATOM 769 N N . THR A 1 106 ? -28.124 -4.456 32.300 1.00 94.25 106 THR A N 1
ATOM 770 C CA . THR A 1 106 ? -29.299 -4.133 33.111 1.00 94.25 106 THR A CA 1
ATOM 771 C C . THR A 1 106 ? -30.103 -5.403 33.349 1.00 94.25 106 THR A C 1
ATOM 773 O O . THR A 1 106 ? -30.242 -6.241 32.455 1.00 94.25 106 THR A O 1
ATOM 776 N N . VAL A 1 107 ? -30.619 -5.568 34.567 1.00 92.69 107 VAL A N 1
ATOM 777 C CA . VAL A 1 107 ? -31.478 -6.708 34.908 1.00 92.69 107 VAL A CA 1
ATOM 778 C C . VAL A 1 107 ? -32.813 -6.522 34.186 1.00 92.69 107 VAL A C 1
ATOM 780 O O . VAL A 1 107 ? -33.513 -5.540 34.415 1.00 92.69 107 VAL A O 1
ATOM 783 N N . ARG A 1 108 ? -33.145 -7.438 33.268 1.00 95.50 108 ARG A N 1
ATOM 784 C CA . ARG A 1 108 ? -34.378 -7.376 32.456 1.00 95.50 108 ARG A CA 1
ATOM 785 C C . ARG A 1 108 ? -35.554 -8.135 33.061 1.00 95.50 108 ARG A C 1
ATOM 787 O O . ARG A 1 108 ? -36.692 -7.853 32.712 1.00 95.50 108 ARG A O 1
ATOM 794 N N . GLY A 1 109 ? -35.281 -9.078 33.950 1.00 93.25 109 GLY A N 1
ATOM 795 C CA . GLY A 1 109 ? -36.292 -9.862 34.635 1.00 93.25 109 GLY A CA 1
ATOM 796 C C . GLY A 1 109 ? -35.711 -10.434 35.914 1.00 93.25 109 GLY A C 1
ATOM 797 O O . GLY A 1 109 ? -34.535 -10.797 35.958 1.00 93.25 109 GLY A O 1
ATOM 798 N N . ALA A 1 110 ? -36.543 -10.485 36.944 1.00 92.06 110 ALA A N 1
ATOM 799 C CA . ALA A 1 110 ? -36.269 -11.179 38.188 1.00 92.06 110 ALA A CA 1
ATOM 800 C C . ALA A 1 110 ? -37.490 -12.047 38.493 1.00 92.06 110 ALA A C 1
ATOM 802 O O . ALA A 1 110 ? -38.622 -11.572 38.399 1.00 92.06 110 ALA A O 1
ATOM 803 N N . TYR A 1 111 ? -37.260 -13.320 38.802 1.00 92.31 111 TYR A N 1
ATOM 804 C CA . TYR A 1 111 ? -38.305 -14.217 39.275 1.00 92.31 111 TYR A CA 1
ATOM 805 C C . TYR A 1 111 ? -38.238 -14.244 40.799 1.00 92.31 111 TYR A C 1
ATOM 807 O O . TYR A 1 111 ? -37.177 -14.526 41.358 1.00 92.31 111 TYR A O 1
ATOM 815 N N . VAL A 1 112 ? -39.345 -13.899 41.452 1.00 83.00 112 VAL A N 1
ATOM 816 C CA . VAL A 1 112 ? -39.479 -13.926 42.912 1.00 83.00 112 VAL A CA 1
ATOM 817 C C . VAL A 1 112 ? -40.568 -14.942 43.243 1.00 83.00 112 VAL A C 1
ATOM 819 O O . VAL A 1 112 ? -41.626 -14.914 42.613 1.00 83.00 112 VAL A O 1
ATOM 822 N N . ALA A 1 113 ? -40.245 -15.861 44.155 1.00 71.44 113 ALA A N 1
ATOM 823 C CA . ALA A 1 113 ? -41.111 -16.949 44.606 1.00 71.44 113 ALA A CA 1
ATOM 824 C C . ALA A 1 113 ? -42.180 -16.471 45.597 1.00 71.44 113 ALA A C 1
ATOM 826 O O . ALA A 1 113 ? -41.883 -15.524 46.363 1.00 71.44 113 ALA A O 1
#

Secondary structure (DSSP, 8-state):
-HHHHHHHHHHHHHHHHHHHHHHHHS---S-HHHHHHHHHHHHHHHHHHHS-THHHHHHHHHHHHHHHHHHTTT---S-HHHHHHHHT-------IIIIIS-S----------

Radius of gyration: 30.46 Å; chains: 1; bounding box: 71×32×89 Å

pLDDT: mean 87.21, std 8.57, range [58.72, 96.88]

Foldseek 3Di:
DVVLLVVLLVVLVVVLVVLVVVVVVPPDDDDPPVSVVVSVVVSVVSNVVSDPPCPVVVLVVVLVVVQVVCVVVVHHDPDSVVVVVVVVDPDDDDDCAVTVDVNDDDDPDDDDD